Protein AF-A0A9J6E4T1-F1 (afdb_monomer)

Mean predicted aligned error: 8.27 Å

Foldseek 3Di:
DWDWDDDDPDTDTDDPDFDFFEADQQQRDTRDYVVPDPCNVWGADQAARHTPDDPDDDGQGAEPQPRDRHGHPDPPDPSRTDDDVVVVVVVVD

Secondary structure (DSSP, 8-state):
--EEEEETTEEEEEPPP-PBPPB-TTT--BSS-GGG-S-TT--B-TTT--BS--TT-------TTT--SS-TT-TT-GGGBPPPHHHHHTTT-

Sequence (93 aa):
MAIYVRNGGILLRCTLYRKQVDICHCCGRLGHRMDVYPKPKDYVCRGCDAPNPGLNHQCFPHSKLSGGAHRTGDHNCRAKYKTPHIVTKRQWE

Solvent-accessible surface area (backbone atoms only — not comparable to full-atom values): 5866 Å² total; per-residue (Å²): 139,82,49,70,47,74,60,86,96,44,79,42,82,47,75,84,87,71,57,60,65,39,56,15,74,25,75,62,44,75,77,40,48,49,93,74,46,95,60,72,86,48,44,31,38,64,30,52,63,42,72,70,59,60,98,84,56,92,72,63,34,39,14,88,66,72,70,42,87,36,41,52,76,36,91,84,47,71,59,36,49,54,81,54,67,74,62,59,57,65,74,78,109

pLDDT: mean 83.49, std 8.64, range [49.78, 91.56]

Structure (mmCIF, N/CA/C/O backbone):
data_AF-A0A9J6E4T1-F1
#
_entry.id   AF-A0A9J6E4T1-F1
#
loop_
_atom_site.group_PDB
_atom_site.id
_atom_site.type_symbol
_atom_site.label_atom_id
_atom_site.label_alt_id
_atom_site.label_comp_id
_atom_site.label_asym_id
_atom_site.label_entity_id
_atom_site.label_seq_id
_atom_site.pdbx_PDB_ins_code
_atom_site.Cartn_x
_atom_site.Cartn_y
_atom_site.Cartn_z
_atom_site.occupancy
_atom_site.B_iso_or_equiv
_atom_site.auth_seq_id
_atom_site.auth_comp_id
_atom_site.auth_asym_id
_atom_site.auth_atom_id
_atom_site.pdbx_PDB_model_num
ATOM 1 N N . MET A 1 1 ? -4.369 -10.305 22.158 1.00 55.28 1 MET A N 1
ATOM 2 C CA . MET A 1 1 ? -5.736 -9.844 22.481 1.00 55.28 1 MET A CA 1
ATOM 3 C C . MET A 1 1 ? -6.570 -9.818 21.211 1.00 55.28 1 MET A C 1
ATOM 5 O O . MET A 1 1 ? -6.199 -9.118 20.276 1.00 55.28 1 MET A O 1
ATOM 9 N N . ALA A 1 2 ? -7.633 -10.615 21.145 1.00 69.44 2 ALA A N 1
ATOM 10 C CA . ALA A 1 2 ? -8.626 -10.545 20.076 1.00 69.44 2 ALA A CA 1
ATOM 11 C C . ALA A 1 2 ? -9.885 -9.888 20.651 1.00 69.44 2 ALA A C 1
ATOM 13 O O . ALA A 1 2 ? -10.313 -10.260 21.740 1.00 69.44 2 ALA A O 1
ATOM 14 N N . ILE A 1 3 ? -10.425 -8.893 19.949 1.00 84.31 3 ILE A N 1
ATOM 15 C CA . ILE A 1 3 ? -11.683 -8.239 20.317 1.00 84.31 3 ILE A CA 1
ATOM 16 C C . ILE A 1 3 ? -12.791 -9.012 19.606 1.00 84.31 3 ILE A C 1
ATOM 18 O O . ILE A 1 3 ? -12.620 -9.372 18.443 1.00 84.31 3 ILE A O 1
ATOM 22 N N . TYR A 1 4 ? -13.901 -9.286 20.281 1.00 88.62 4 TYR A N 1
ATOM 23 C CA . TYR A 1 4 ? -15.063 -9.933 19.677 1.00 88.62 4 TYR A CA 1
ATOM 24 C C . TYR A 1 4 ? -16.275 -9.020 19.827 1.00 88.62 4 TYR A C 1
ATOM 26 O O . TYR A 1 4 ? -16.484 -8.454 20.898 1.00 88.62 4 TYR A O 1
ATOM 34 N N . VAL A 1 5 ? -17.062 -8.874 18.763 1.00 89.38 5 VAL A N 1
ATOM 35 C CA . VAL A 1 5 ? -18.323 -8.123 18.777 1.00 89.38 5 VAL A CA 1
ATOM 36 C C . VAL A 1 5 ? -19.465 -9.110 18.583 1.00 89.38 5 VAL A C 1
ATOM 38 O O . VAL A 1 5 ? -1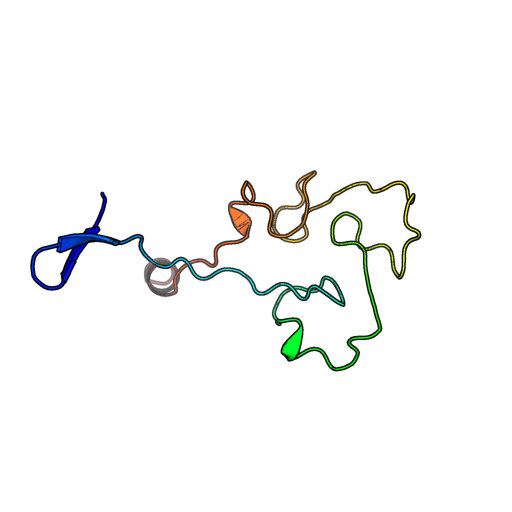9.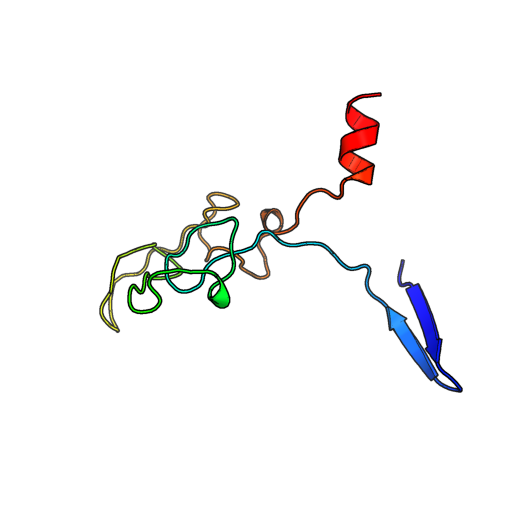422 -9.957 17.689 1.00 89.38 5 VAL A O 1
ATOM 41 N N . ARG A 1 6 ? -20.480 -9.026 19.445 1.00 91.25 6 ARG A N 1
ATOM 42 C CA . ARG A 1 6 ? -21.700 -9.826 19.323 1.00 91.25 6 ARG A CA 1
ATOM 43 C C . ARG A 1 6 ? -22.644 -9.136 18.342 1.00 91.25 6 ARG A C 1
ATOM 45 O O . ARG A 1 6 ? -23.019 -7.991 18.568 1.00 91.25 6 ARG A O 1
ATOM 52 N N . ASN A 1 7 ? -23.032 -9.838 17.281 1.00 86.25 7 ASN A N 1
ATOM 53 C CA . ASN A 1 7 ? -24.053 -9.391 16.338 1.00 86.25 7 ASN A CA 1
ATOM 54 C C . ASN A 1 7 ? -25.178 -10.434 16.308 1.00 86.25 7 ASN A C 1
ATOM 56 O O . ASN A 1 7 ? -25.035 -11.500 15.705 1.00 86.25 7 ASN A O 1
ATOM 60 N N . GLY A 1 8 ? -26.260 -10.169 17.043 1.00 89.44 8 GLY A N 1
ATOM 61 C CA . GLY A 1 8 ? -27.301 -11.164 17.309 1.00 89.44 8 GLY A CA 1
ATOM 62 C C . GL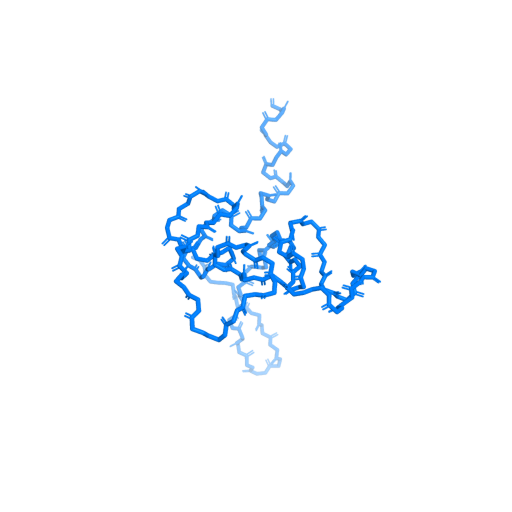Y A 1 8 ? -26.758 -12.359 18.104 1.00 89.44 8 GLY A C 1
ATOM 63 O O . GLY A 1 8 ? -26.150 -12.183 19.161 1.00 89.44 8 GLY A O 1
ATOM 64 N N . GLY A 1 9 ? -26.962 -13.574 17.584 1.00 91.31 9 GLY A N 1
ATOM 65 C CA . GLY A 1 9 ? -26.493 -14.826 18.196 1.00 91.31 9 GLY A CA 1
ATOM 66 C C . GLY A 1 9 ? -25.040 -15.212 17.884 1.00 91.31 9 GLY A C 1
ATOM 67 O O . GLY A 1 9 ? -24.577 -16.239 18.371 1.00 91.31 9 GLY A O 1
ATOM 68 N N . ILE A 1 10 ? -24.313 -14.425 17.078 1.00 91.06 10 ILE A N 1
ATOM 69 C CA . ILE A 1 10 ? -22.968 -14.775 16.592 1.00 91.06 10 ILE A CA 1
ATOM 70 C C . ILE A 1 10 ? -21.913 -13.853 17.217 1.00 91.06 10 ILE A C 1
ATOM 72 O O . ILE A 1 10 ? -22.095 -12.636 17.306 1.00 91.06 10 ILE A O 1
ATOM 76 N N . LEU A 1 11 ? -20.783 -14.435 17.631 1.00 91.56 11 LEU A N 1
ATOM 77 C CA . LEU A 1 11 ? -19.579 -13.706 18.034 1.00 91.56 11 LEU A CA 1
ATOM 78 C C . LEU A 1 11 ? -18.630 -13.571 16.840 1.00 91.56 11 LEU A C 1
ATOM 80 O O . LEU A 1 11 ? -18.081 -14.558 16.355 1.00 91.56 11 LEU A O 1
ATOM 84 N N . LEU A 1 12 ? -18.412 -12.341 16.384 1.00 90.56 12 LEU A N 1
ATOM 85 C CA . LEU A 1 12 ? -17.496 -12.032 15.290 1.00 90.56 12 LEU A CA 1
ATOM 86 C C . LEU A 1 12 ? -16.147 -11.594 15.852 1.00 90.56 12 LEU A C 1
ATOM 88 O O . LEU A 1 12 ? -16.075 -10.708 16.704 1.00 90.56 12 LEU A O 1
ATOM 92 N N . ARG A 1 13 ? -15.060 -12.196 15.359 1.00 89.56 13 ARG A N 1
ATOM 93 C CA . ARG A 1 13 ? -13.699 -11.770 15.695 1.00 89.56 13 ARG A CA 1
ATOM 94 C C . ARG A 1 13 ? -13.384 -10.462 14.977 1.00 89.56 13 ARG A C 1
ATOM 96 O O . ARG A 1 13 ? -13.335 -10.416 13.752 1.00 89.56 13 ARG A O 1
ATOM 103 N N . CYS A 1 14 ? -13.093 -9.423 15.743 1.00 84.81 14 CYS A N 1
ATOM 104 C CA . CYS A 1 14 ? -12.707 -8.115 15.244 1.00 84.81 14 CYS A CA 1
ATOM 105 C C . CYS A 1 14 ? -11.197 -7.911 15.379 1.00 84.81 14 CYS A C 1
ATOM 107 O O . CYS A 1 14 ? -10.595 -8.075 16.445 1.00 84.81 14 CYS A O 1
ATOM 109 N N . THR A 1 15 ? -10.573 -7.508 14.278 1.00 80.81 15 THR A N 1
ATOM 110 C CA . THR A 1 15 ? -9.197 -7.012 14.266 1.00 80.81 15 THR A CA 1
ATOM 111 C C . THR A 1 15 ? -9.213 -5.495 14.253 1.00 80.81 15 THR A C 1
ATOM 113 O O . THR A 1 15 ? -9.928 -4.898 13.450 1.00 80.81 15 THR A O 1
ATOM 116 N N . LEU A 1 16 ? -8.401 -4.867 15.107 1.00 78.88 16 LEU A N 1
ATOM 117 C CA . LEU A 1 16 ? -8.231 -3.416 15.075 1.00 78.88 16 LEU A CA 1
ATOM 118 C C . LEU A 1 16 ? -7.750 -2.986 13.690 1.00 78.88 16 LEU A C 1
ATOM 120 O O . LEU A 1 16 ? -6.747 -3.499 13.184 1.00 78.88 16 LEU A O 1
ATOM 124 N N . TYR A 1 17 ? -8.461 -2.029 13.101 1.00 82.19 17 TYR A N 1
ATOM 125 C CA . TYR A 1 17 ? -8.061 -1.437 11.838 1.00 82.19 17 TYR A CA 1
ATOM 126 C C . TYR A 1 17 ? -6.696 -0.759 11.990 1.00 82.19 17 TYR A C 1
ATOM 128 O O . TYR A 1 17 ? -6.474 0.039 12.902 1.00 82.19 17 TYR A O 1
ATOM 136 N N . ARG A 1 18 ? -5.773 -1.071 11.079 1.00 83.56 18 ARG A N 1
ATOM 137 C CA . ARG A 1 18 ? -4.462 -0.424 10.994 1.00 83.56 18 ARG A CA 1
ATOM 138 C C . ARG A 1 18 ? -4.392 0.337 9.687 1.00 83.56 18 ARG A C 1
ATOM 140 O O . ARG A 1 18 ? -4.353 -0.275 8.620 1.00 83.56 18 ARG A O 1
ATOM 147 N N . LYS A 1 19 ? -4.370 1.667 9.781 1.00 87.25 19 LYS A N 1
ATOM 148 C CA . LYS A 1 19 ? -4.267 2.536 8.608 1.00 87.25 19 LYS A CA 1
ATOM 149 C C . LYS A 1 19 ? -2.960 2.240 7.878 1.00 87.25 19 LYS A C 1
ATOM 151 O O . LYS A 1 19 ? -1.897 2.251 8.494 1.00 87.25 19 LYS A O 1
ATOM 156 N N . GLN A 1 20 ? -3.045 1.971 6.582 1.00 89.50 20 GLN A N 1
ATOM 157 C CA . GLN A 1 20 ? -1.876 1.732 5.740 1.00 89.50 20 GLN A CA 1
ATOM 158 C C . GLN A 1 20 ? -1.479 3.010 4.994 1.00 89.50 20 GLN A C 1
ATOM 160 O O . GLN A 1 20 ? -2.253 3.967 4.912 1.00 89.50 20 GLN A O 1
ATOM 165 N N . VAL A 1 21 ? -0.243 3.053 4.506 1.00 90.00 21 VAL A N 1
ATOM 166 C CA . VAL A 1 21 ? 0.209 4.064 3.549 1.00 90.00 21 VAL A CA 1
ATOM 167 C C . VAL A 1 21 ? -0.446 3.777 2.206 1.00 90.00 21 VAL A C 1
ATOM 169 O O . VAL A 1 21 ? -0.348 2.665 1.694 1.00 90.00 21 VAL A O 1
ATOM 172 N N . ASP A 1 22 ? -1.126 4.778 1.654 1.00 90.06 22 ASP A N 1
ATOM 173 C CA . ASP A 1 22 ? -1.7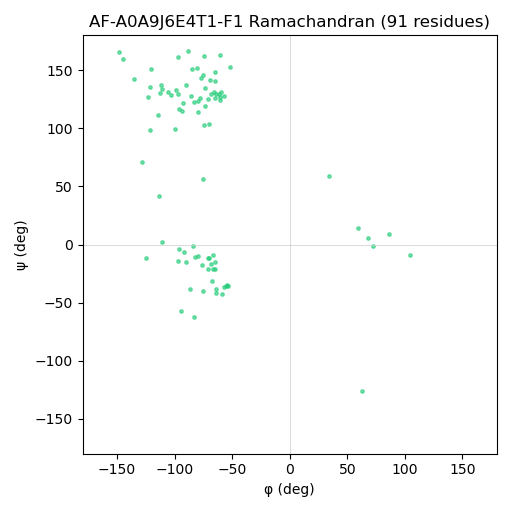33 4.683 0.332 1.00 90.06 22 ASP A CA 1
ATOM 174 C C . ASP A 1 22 ? -0.639 4.551 -0.730 1.00 90.06 22 ASP A C 1
ATOM 176 O O . ASP A 1 22 ? 0.339 5.301 -0.718 1.00 90.06 22 ASP A O 1
ATOM 180 N N . ILE A 1 23 ? -0.794 3.582 -1.628 1.00 89.06 23 ILE A N 1
ATOM 181 C CA . ILE A 1 23 ? 0.136 3.309 -2.723 1.00 89.06 23 ILE A CA 1
ATOM 182 C C . ILE A 1 23 ? -0.660 3.390 -4.018 1.00 89.06 23 ILE A C 1
ATOM 184 O O . ILE A 1 23 ? -1.666 2.695 -4.186 1.00 89.06 23 ILE A O 1
ATOM 188 N N . CYS A 1 24 ? -0.196 4.199 -4.962 1.00 89.69 24 CYS A N 1
ATOM 189 C CA . CYS A 1 24 ? -0.808 4.250 -6.274 1.00 89.69 24 CYS A CA 1
ATOM 190 C C . CYS A 1 24 ? -0.333 3.074 -7.129 1.00 89.69 24 CYS A C 1
ATOM 192 O O . CYS A 1 24 ? 0.862 2.917 -7.373 1.00 89.69 24 CYS A O 1
ATOM 194 N N . HIS A 1 25 ? -1.264 2.267 -7.636 1.00 85.56 25 HIS A N 1
ATOM 195 C CA . HIS A 1 25 ? -0.934 1.134 -8.506 1.00 85.56 25 HIS A CA 1
ATOM 196 C C . HIS A 1 25 ? -0.652 1.514 -9.970 1.00 85.56 25 HIS A C 1
ATOM 198 O O . HIS A 1 25 ? -0.154 0.664 -10.701 1.00 85.56 25 HIS A O 1
ATOM 204 N N . CYS A 1 26 ? -0.916 2.762 -10.376 1.00 87.75 26 CYS A N 1
ATOM 205 C CA . CYS A 1 26 ? -0.493 3.301 -11.675 1.00 87.75 26 CYS A CA 1
ATOM 206 C C . CYS A 1 26 ? 0.952 3.805 -11.619 1.00 87.75 26 CYS A C 1
ATOM 208 O O . CYS A 1 26 ? 1.825 3.253 -12.276 1.00 87.75 26 CYS A O 1
ATOM 210 N N . CYS A 1 27 ? 1.222 4.820 -10.789 1.00 87.12 27 CYS A N 1
ATOM 211 C CA . CYS A 1 27 ? 2.515 5.511 -10.764 1.00 87.12 27 CYS A CA 1
ATOM 212 C C . CYS A 1 27 ? 3.497 5.013 -9.693 1.00 87.12 27 CYS A C 1
ATOM 214 O O . CYS A 1 27 ? 4.607 5.533 -9.591 1.00 87.12 27 CYS A O 1
ATOM 216 N N . GLY A 1 28 ? 3.090 4.067 -8.841 1.00 86.38 28 GLY A N 1
ATOM 217 C CA . GLY A 1 28 ? 3.936 3.492 -7.790 1.00 86.38 28 GLY A CA 1
ATOM 218 C C . GLY A 1 28 ? 4.296 4.457 -6.654 1.00 86.38 28 GLY A C 1
ATOM 219 O O . GLY A 1 28 ? 5.119 4.117 -5.803 1.00 86.38 28 GLY A O 1
ATOM 220 N N . ARG A 1 29 ? 3.747 5.679 -6.626 1.00 87.31 29 ARG A N 1
ATOM 221 C CA . ARG A 1 29 ? 4.032 6.673 -5.579 1.00 87.31 29 ARG A CA 1
ATOM 222 C C . ARG A 1 29 ? 3.223 6.404 -4.313 1.00 87.31 29 ARG A C 1
ATOM 224 O O . ARG A 1 29 ? 2.129 5.841 -4.358 1.00 87.31 29 ARG A O 1
ATOM 231 N N . LEU A 1 30 ? 3.785 6.825 -3.183 1.00 89.12 30 LEU A N 1
ATOM 232 C CA . LEU A 1 30 ? 3.125 6.793 -1.880 1.00 89.12 30 LEU A CA 1
ATOM 233 C C . LEU A 1 30 ? 2.264 8.052 -1.693 1.00 89.12 30 LEU A C 1
ATOM 235 O O . LEU A 1 30 ? 2.598 9.117 -2.206 1.00 89.12 30 LEU A O 1
ATOM 239 N N . GLY A 1 31 ? 1.188 7.938 -0.916 1.00 88.38 31 GLY A N 1
ATOM 240 C CA . GLY A 1 31 ? 0.378 9.065 -0.447 1.00 88.38 31 GLY A CA 1
ATOM 241 C C . GLY A 1 31 ? -0.967 9.254 -1.146 1.00 88.38 31 GLY A C 1
ATOM 242 O O . GLY A 1 31 ? -1.782 10.027 -0.654 1.00 88.38 31 GLY A O 1
ATOM 243 N N . HIS A 1 32 ? -1.241 8.533 -2.235 1.00 89.94 32 HIS A N 1
ATOM 244 C CA . HIS A 1 32 ? -2.542 8.577 -2.901 1.00 89.94 32 HIS A CA 1
ATOM 245 C C . HIS A 1 32 ? -2.938 7.217 -3.474 1.00 89.94 32 HIS A C 1
ATOM 247 O O . HIS A 1 32 ? -2.102 6.342 -3.706 1.00 89.94 32 HIS A O 1
ATOM 253 N N . ARG A 1 33 ? -4.239 7.050 -3.713 1.00 87.75 33 ARG A N 1
ATOM 254 C CA . ARG A 1 33 ? -4.803 5.855 -4.343 1.00 87.75 33 ARG A CA 1
ATOM 255 C C . ARG A 1 33 ? -4.808 5.996 -5.867 1.00 87.75 33 ARG A C 1
ATOM 257 O O . ARG A 1 33 ? -4.586 7.079 -6.413 1.00 87.75 33 ARG A O 1
ATOM 264 N N . MET A 1 34 ? -5.035 4.881 -6.554 1.00 86.81 34 MET A N 1
ATOM 265 C CA . MET A 1 34 ? -5.096 4.822 -8.018 1.00 86.81 34 MET A CA 1
ATOM 266 C C . MET A 1 34 ? -6.263 5.638 -8.589 1.00 86.81 34 MET A C 1
ATOM 268 O O . MET A 1 34 ? -6.080 6.323 -9.585 1.00 86.81 34 MET A O 1
ATOM 272 N N . ASP A 1 35 ? -7.420 5.622 -7.927 1.00 86.31 35 ASP A N 1
ATOM 273 C CA . ASP A 1 35 ? -8.634 6.347 -8.331 1.00 86.31 35 ASP A CA 1
ATOM 274 C C . ASP A 1 35 ? -8.484 7.876 -8.297 1.00 86.31 35 ASP A C 1
ATOM 276 O O . ASP A 1 35 ? -9.196 8.580 -9.002 1.00 86.31 35 ASP A O 1
ATOM 280 N N . VAL A 1 36 ? -7.516 8.389 -7.534 1.00 87.19 36 VAL A N 1
ATOM 281 C CA . VAL A 1 36 ? -7.208 9.827 -7.445 1.00 87.19 36 VAL A CA 1
ATOM 282 C C . VAL A 1 36 ? -6.133 10.237 -8.464 1.00 87.19 36 VAL A C 1
ATOM 284 O O . VAL A 1 36 ? -5.803 11.414 -8.594 1.00 87.19 36 VAL A O 1
ATOM 287 N N . TYR A 1 37 ? -5.524 9.282 -9.176 1.00 86.50 37 TYR A N 1
ATOM 288 C CA . TYR A 1 37 ? -4.379 9.579 -10.028 1.00 86.50 37 TYR A CA 1
ATOM 289 C C . TYR A 1 37 ? -4.798 10.237 -11.357 1.00 86.50 37 TYR A C 1
ATOM 291 O O . TYR A 1 37 ? -5.570 9.638 -12.104 1.00 86.50 37 TYR A O 1
ATOM 299 N N . PRO A 1 38 ? -4.243 11.411 -11.725 1.00 85.88 38 PRO A N 1
ATOM 300 C CA . PRO A 1 38 ? -4.673 12.136 -12.927 1.00 85.88 38 PRO A CA 1
ATOM 301 C C . PRO A 1 38 ? -4.370 11.443 -14.266 1.00 85.88 38 PRO A C 1
ATOM 303 O O . PRO A 1 38 ? -4.975 11.789 -15.277 1.00 85.88 38 PRO A O 1
ATOM 306 N N . LYS A 1 39 ? -3.411 10.502 -14.309 1.00 85.06 39 LYS A N 1
ATOM 307 C CA . LYS A 1 39 ? -2.922 9.864 -15.549 1.00 85.06 39 LYS A CA 1
ATOM 308 C C . LYS A 1 39 ? -2.947 8.330 -15.471 1.00 85.06 39 LYS A C 1
ATOM 310 O O . LYS A 1 39 ? -1.901 7.694 -15.426 1.00 85.06 39 LYS A O 1
ATOM 315 N N . PRO A 1 40 ? -4.119 7.679 -15.486 1.00 75.75 40 PRO A N 1
ATOM 316 C CA . PRO A 1 40 ? -4.228 6.237 -15.234 1.00 75.75 40 PRO A CA 1
ATOM 317 C C . PRO A 1 40 ? -3.543 5.337 -16.279 1.00 75.75 40 PRO A C 1
ATOM 319 O O . PRO A 1 40 ? -3.339 4.155 -16.015 1.00 75.75 40 PRO A O 1
ATOM 322 N N . LYS A 1 41 ? -3.190 5.879 -17.453 1.00 79.75 41 LYS A N 1
ATOM 323 C CA . LYS A 1 41 ? -2.501 5.151 -18.531 1.00 79.75 41 LYS A CA 1
ATOM 324 C C . LYS A 1 41 ? -1.008 4.939 -18.265 1.00 79.75 41 LYS A C 1
ATOM 326 O O . LYS A 1 41 ? -0.413 4.065 -18.888 1.00 79.75 41 LYS A O 1
ATOM 331 N N . ASP A 1 42 ? -0.422 5.700 -17.344 1.00 80.88 42 ASP A N 1
ATOM 332 C CA . ASP A 1 42 ? 0.970 5.520 -16.951 1.00 80.88 42 ASP A CA 1
ATOM 333 C C . ASP A 1 42 ? 1.051 4.345 -15.969 1.00 80.88 42 ASP A C 1
ATOM 335 O O . ASP A 1 42 ? 0.505 4.400 -14.863 1.00 80.88 42 ASP A O 1
ATOM 339 N N . TYR A 1 43 ? 1.711 3.265 -16.389 1.00 84.06 43 TYR A N 1
ATOM 340 C CA . TYR A 1 43 ? 1.933 2.075 -15.573 1.00 84.06 43 TYR A CA 1
ATOM 341 C C . TYR A 1 43 ? 3.409 1.940 -15.210 1.00 84.06 43 TYR A C 1
ATOM 343 O O . TYR A 1 43 ? 4.282 2.044 -16.074 1.00 84.06 43 TYR A O 1
ATOM 351 N N . VAL A 1 44 ? 3.691 1.655 -13.941 1.00 89.00 44 VAL A N 1
ATOM 352 C CA . VAL A 1 44 ? 5.030 1.295 -13.463 1.00 89.00 44 VAL A CA 1
ATOM 353 C C . VAL A 1 44 ? 5.027 -0.092 -12.827 1.00 89.00 44 VAL A C 1
ATOM 355 O O . VAL A 1 44 ? 4.033 -0.530 -12.238 1.00 89.00 44 VAL A O 1
ATOM 358 N N . CYS A 1 45 ? 6.161 -0.791 -12.890 1.00 87.88 45 CYS A N 1
ATOM 359 C CA . CYS A 1 45 ? 6.315 -2.038 -12.148 1.00 87.88 45 CYS A CA 1
ATOM 360 C C . CYS A 1 45 ? 6.246 -1.781 -10.640 1.00 87.88 45 CYS A C 1
ATOM 362 O O . CYS A 1 45 ? 7.001 -0.992 -10.086 1.00 87.88 45 CYS A O 1
ATOM 364 N N . ARG A 1 46 ? 5.402 -2.539 -9.939 1.00 85.19 46 ARG A N 1
ATOM 365 C CA . ARG A 1 46 ? 5.250 -2.459 -8.473 1.00 85.19 46 ARG A CA 1
ATOM 366 C C . ARG A 1 46 ? 6.444 -3.003 -7.677 1.00 85.19 46 ARG A C 1
ATOM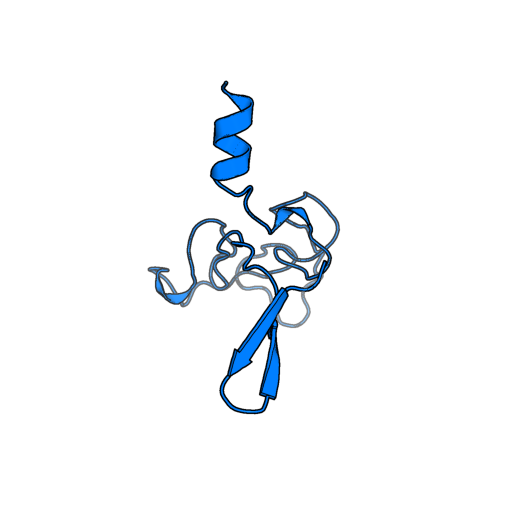 368 O O . ARG A 1 46 ? 6.474 -2.876 -6.453 1.00 85.19 46 ARG A O 1
ATOM 375 N N . GLY A 1 47 ? 7.359 -3.697 -8.348 1.00 86.06 47 GLY A N 1
ATOM 376 C CA . GLY A 1 47 ? 8.572 -4.240 -7.750 1.00 86.06 47 GLY A CA 1
ATOM 377 C C . GLY A 1 47 ? 9.756 -3.299 -7.913 1.00 86.06 47 GLY A C 1
ATOM 378 O O . GLY A 1 47 ? 10.366 -2.934 -6.918 1.00 86.06 47 GLY A O 1
ATOM 379 N N . CYS A 1 48 ? 10.087 -2.937 -9.151 1.00 86.62 48 CYS A N 1
ATOM 380 C CA . CYS A 1 48 ? 11.303 -2.188 -9.470 1.00 86.62 48 CYS A CA 1
ATOM 381 C C . CYS A 1 48 ? 11.062 -0.750 -9.945 1.00 86.62 48 CYS A C 1
ATOM 383 O O . CYS A 1 48 ? 12.022 -0.082 -10.310 1.00 86.62 48 CYS A O 1
ATOM 385 N N . ASP A 1 49 ? 9.810 -0.283 -9.987 1.00 86.69 49 ASP A N 1
ATOM 386 C CA . ASP A 1 49 ? 9.429 1.064 -10.438 1.00 86.69 49 ASP A CA 1
ATOM 387 C C . ASP A 1 49 ? 9.817 1.413 -11.879 1.00 86.69 49 ASP A C 1
ATOM 389 O O . ASP A 1 49 ? 9.718 2.568 -12.294 1.00 86.69 49 ASP A O 1
ATOM 393 N N . ALA A 1 50 ? 10.190 0.406 -12.673 1.00 86.94 50 ALA A N 1
ATOM 394 C CA . ALA A 1 50 ? 10.448 0.575 -14.093 1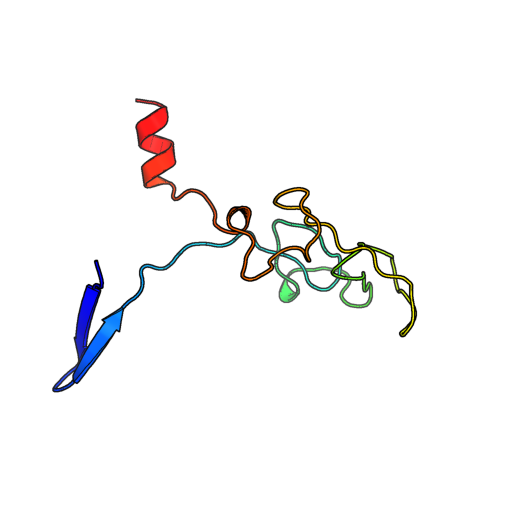.00 86.94 50 ALA A CA 1
ATOM 395 C C . ALA A 1 50 ? 9.180 1.089 -14.809 1.00 86.94 50 ALA A C 1
ATOM 397 O O . ALA A 1 50 ? 8.098 0.520 -14.603 1.00 86.94 50 ALA A O 1
ATOM 398 N N . PRO A 1 51 ? 9.286 2.145 -15.637 1.00 87.56 51 PRO A N 1
ATOM 399 C CA . PRO A 1 51 ? 8.162 2.677 -16.396 1.00 87.56 51 PRO A CA 1
ATOM 400 C C . PRO A 1 51 ? 7.804 1.747 -17.557 1.00 87.56 51 PRO A C 1
ATOM 402 O O . PRO A 1 51 ? 8.688 1.285 -18.273 1.00 87.56 51 PRO A O 1
ATOM 405 N N . ASN A 1 52 ? 6.505 1.487 -17.726 1.00 84.69 52 ASN A N 1
ATOM 406 C CA . ASN A 1 52 ? 5.910 0.617 -18.745 1.00 84.69 52 ASN A CA 1
ATOM 407 C C . ASN A 1 52 ? 6.776 -0.604 -19.121 1.00 84.69 52 ASN A C 1
ATOM 409 O O . ASN A 1 52 ? 7.198 -0.746 -20.273 1.00 84.69 52 ASN A O 1
ATOM 413 N N . PRO A 1 53 ? 7.108 -1.467 -18.150 1.00 84.19 53 PRO A N 1
ATOM 414 C CA . PRO A 1 53 ? 8.022 -2.552 -18.415 1.00 84.19 53 PRO A CA 1
ATOM 415 C C . PRO A 1 53 ? 7.307 -3.675 -19.167 1.00 84.19 53 PRO A C 1
ATOM 417 O O . PRO A 1 53 ? 6.145 -3.985 -18.899 1.00 84.19 53 PRO A O 1
ATOM 420 N N . GLY A 1 54 ? 8.025 -4.320 -20.087 1.00 83.50 54 GLY A N 1
ATOM 421 C CA . GLY A 1 54 ? 7.521 -5.497 -20.791 1.00 83.50 54 GLY A CA 1
ATOM 422 C C . GLY A 1 54 ? 7.184 -6.654 -19.841 1.00 83.50 54 GLY A C 1
ATOM 423 O O . GLY A 1 54 ? 7.646 -6.708 -18.695 1.00 83.50 54 GLY A O 1
ATOM 424 N N . LEU A 1 55 ? 6.402 -7.616 -20.343 1.00 78.94 55 LEU A N 1
ATOM 425 C CA . LEU A 1 55 ? 5.919 -8.769 -19.569 1.00 78.94 55 LEU A CA 1
ATOM 426 C C . LEU A 1 55 ? 7.057 -9.556 -18.886 1.00 78.94 55 LEU A C 1
ATOM 428 O O . LEU A 1 55 ? 6.898 -10.017 -17.762 1.00 78.94 55 LEU A O 1
ATOM 432 N N . ASN A 1 56 ? 8.214 -9.645 -19.553 1.00 82.75 56 ASN A N 1
ATOM 433 C CA . ASN A 1 56 ? 9.398 -10.395 -19.124 1.00 82.75 56 ASN A CA 1
ATOM 434 C C . ASN A 1 56 ? 10.587 -9.475 -18.803 1.00 82.75 56 ASN A C 1
ATOM 436 O O . ASN A 1 56 ? 11.718 -9.747 -19.201 1.00 82.75 56 ASN A O 1
ATOM 440 N N . HIS A 1 57 ? 10.349 -8.349 -18.130 1.00 85.81 57 HIS A N 1
ATOM 441 C CA . HIS A 1 57 ? 11.456 -7.529 -17.640 1.00 85.81 57 HIS A CA 1
ATOM 442 C C . HIS A 1 57 ? 12.113 -8.173 -16.412 1.00 85.81 57 HIS A C 1
ATOM 444 O O . HIS A 1 57 ? 11.445 -8.768 -15.560 1.00 85.81 57 HIS A O 1
ATOM 450 N N . GLN A 1 58 ? 13.428 -8.008 -16.285 1.00 88.19 58 GLN A N 1
ATOM 451 C CA . GLN A 1 58 ? 14.147 -8.417 -15.085 1.00 88.19 58 GLN A CA 1
ATOM 452 C C . GLN A 1 58 ? 13.767 -7.481 -13.930 1.00 88.19 58 GLN A C 1
ATOM 454 O O . GLN A 1 58 ? 14.174 -6.321 -13.876 1.00 88.19 58 GLN A O 1
ATOM 459 N N . CYS A 1 59 ? 12.922 -7.971 -13.024 1.00 87.88 59 CYS A N 1
ATOM 460 C CA . CYS A 1 59 ? 12.415 -7.196 -11.899 1.00 87.88 59 CYS A CA 1
ATOM 461 C C . CYS A 1 59 ? 13.245 -7.460 -10.642 1.00 87.88 59 CYS A C 1
ATOM 463 O O . CYS A 1 59 ? 13.192 -8.555 -10.084 1.00 87.88 59 CYS A O 1
ATOM 465 N N . PHE A 1 60 ? 13.908 -6.424 -10.133 1.00 88.06 60 PHE A N 1
ATOM 466 C CA . PHE A 1 60 ? 14.516 -6.427 -8.803 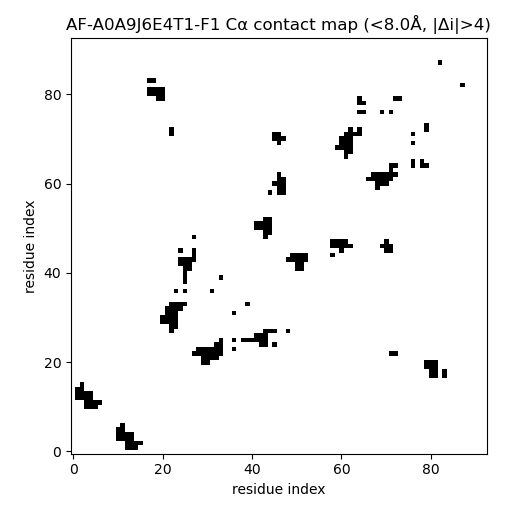1.00 88.06 60 PHE A CA 1
ATOM 467 C C . PHE A 1 60 ? 13.591 -5.690 -7.824 1.00 88.06 60 PHE A C 1
ATOM 469 O O . PHE A 1 60 ? 13.535 -4.456 -7.848 1.00 88.06 60 PHE A O 1
ATOM 476 N N . PRO A 1 61 ? 12.784 -6.412 -7.022 1.00 86.38 61 PRO A N 1
ATOM 477 C CA . PRO A 1 61 ? 11.811 -5.781 -6.149 1.00 86.38 61 PRO A CA 1
ATOM 478 C C . PRO A 1 61 ? 12.501 -5.015 -5.020 1.00 86.38 61 PRO A C 1
ATOM 480 O O . PRO A 1 61 ? 13.319 -5.579 -4.296 1.00 86.38 61 PRO A O 1
ATOM 483 N N . HIS A 1 62 ? 12.116 -3.758 -4.836 1.00 89.12 62 HIS A N 1
ATOM 484 C CA . HIS A 1 62 ? 12.532 -2.943 -3.708 1.00 89.12 62 HIS A CA 1
ATOM 485 C C . HIS A 1 62 ? 11.333 -2.192 -3.121 1.00 89.12 62 HIS A C 1
ATOM 487 O O . HIS A 1 62 ? 10.417 -1.748 -3.817 1.00 89.12 62 HIS A O 1
ATOM 493 N N . SER A 1 63 ? 11.311 -2.079 -1.799 1.00 89.19 63 SER A N 1
ATOM 494 C CA . SER A 1 63 ? 10.215 -1.444 -1.078 1.00 89.19 63 SER A CA 1
ATOM 495 C C . SER A 1 63 ? 10.506 0.029 -0.844 1.00 89.19 63 SER A C 1
ATOM 497 O O . SER A 1 63 ? 11.443 0.359 -0.125 1.00 89.19 63 SER A O 1
ATOM 499 N N . LYS A 1 64 ? 9.643 0.929 -1.320 1.00 86.00 64 LYS A N 1
ATOM 500 C CA . LYS A 1 64 ? 9.736 2.369 -0.999 1.00 86.00 64 LYS A CA 1
ATOM 501 C C . LYS A 1 64 ? 9.434 2.696 0.462 1.00 86.00 64 LYS A C 1
ATOM 503 O O . LYS A 1 64 ? 9.727 3.793 0.918 1.00 86.00 64 LYS A O 1
ATOM 508 N N . LEU A 1 65 ? 8.800 1.770 1.181 1.00 87.50 65 LEU A N 1
ATOM 509 C CA . LEU A 1 65 ? 8.410 1.959 2.581 1.00 87.50 65 LEU A CA 1
ATOM 510 C C . LEU A 1 65 ? 9.536 1.589 3.548 1.00 87.50 65 LEU A C 1
ATOM 512 O O . LEU A 1 65 ? 9.690 2.221 4.584 1.00 87.50 65 LEU A O 1
ATOM 516 N N . SER A 1 66 ? 10.280 0.530 3.230 1.00 85.88 66 SER A N 1
ATOM 517 C CA . SER A 1 66 ? 11.264 -0.086 4.132 1.00 85.88 66 SER A CA 1
ATOM 518 C C . SER A 1 66 ? 12.667 -0.202 3.541 1.00 85.88 66 SER A C 1
ATOM 520 O O . SER A 1 66 ? 13.580 -0.569 4.268 1.00 85.88 66 SER A O 1
ATOM 522 N N . GLY A 1 67 ? 12.845 0.022 2.237 1.00 85.56 67 GLY A N 1
ATOM 523 C CA . GLY A 1 67 ? 14.095 -0.239 1.514 1.00 85.56 67 GLY A CA 1
ATOM 524 C C . GLY A 1 67 ? 14.414 -1.725 1.294 1.00 85.56 67 GLY A C 1
ATOM 525 O O . GLY A 1 67 ? 15.429 -2.045 0.689 1.00 85.56 67 GLY A O 1
AT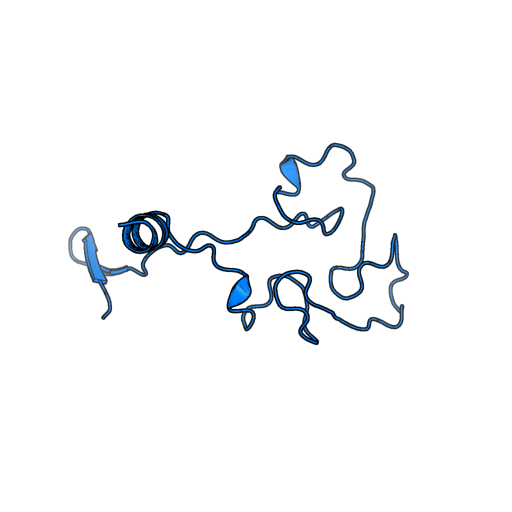OM 526 N N . GLY A 1 68 ? 13.573 -2.648 1.776 1.00 87.56 68 GLY A N 1
ATOM 527 C CA . GLY A 1 68 ? 13.824 -4.092 1.701 1.00 87.56 68 GLY A CA 1
ATOM 528 C C . GLY A 1 68 ? 13.627 -4.697 0.306 1.00 87.56 68 GLY A C 1
ATOM 529 O O . GLY A 1 68 ? 12.923 -4.128 -0.529 1.00 87.56 68 GLY A O 1
ATOM 530 N N . ALA A 1 69 ? 14.182 -5.897 0.093 1.00 88.56 69 ALA A N 1
ATOM 531 C CA . ALA A 1 69 ? 14.091 -6.681 -1.147 1.00 88.56 69 ALA A CA 1
ATOM 532 C C . ALA A 1 69 ? 12.717 -7.364 -1.332 1.00 88.56 69 ALA A C 1
ATOM 534 O O . ALA A 1 69 ? 12.597 -8.584 -1.428 1.00 88.56 69 ALA A O 1
ATOM 535 N N . HIS A 1 70 ? 11.646 -6.574 -1.309 1.00 88.19 70 HIS A N 1
ATOM 536 C CA . HIS A 1 70 ? 10.275 -7.030 -1.518 1.00 88.19 70 HIS A CA 1
ATOM 537 C C . HIS A 1 70 ? 9.446 -5.925 -2.182 1.00 88.19 70 HIS A C 1
ATOM 539 O O . HIS A 1 70 ? 9.842 -4.763 -2.209 1.00 88.19 70 HIS A O 1
ATOM 545 N N . ARG A 1 71 ? 8.265 -6.268 -2.709 1.00 87.25 71 ARG A N 1
ATOM 546 C CA . ARG A 1 71 ? 7.375 -5.289 -3.358 1.00 87.25 71 ARG A CA 1
ATOM 547 C C . ARG A 1 71 ? 6.872 -4.250 -2.350 1.00 87.25 71 ARG A C 1
ATOM 549 O O . ARG A 1 71 ? 6.663 -4.554 -1.170 1.00 87.25 71 ARG A O 1
ATOM 556 N N . THR A 1 72 ? 6.635 -3.026 -2.810 1.00 86.50 72 THR A N 1
ATOM 557 C CA . THR A 1 72 ? 6.054 -1.978 -1.959 1.00 86.50 72 THR A CA 1
ATOM 558 C C . THR A 1 72 ? 4.624 -2.367 -1.560 1.00 86.50 72 THR A C 1
ATOM 560 O O . THR A 1 72 ? 3.796 -2.669 -2.416 1.00 86.50 72 THR A O 1
ATOM 563 N N . GLY A 1 73 ? 4.334 -2.378 -0.254 1.00 81.56 73 GLY A N 1
ATOM 564 C CA . GLY A 1 73 ? 3.027 -2.785 0.283 1.00 81.56 73 GLY A CA 1
ATOM 565 C C . GLY A 1 73 ? 2.862 -4.288 0.527 1.00 81.56 73 GLY A C 1
ATOM 566 O O . GLY A 1 73 ? 1.757 -4.729 0.841 1.00 81.56 73 GLY A O 1
ATOM 567 N N . ASP A 1 74 ? 3.943 -5.069 0.418 1.00 87.75 74 ASP A N 1
ATOM 568 C CA . ASP A 1 74 ? 3.924 -6.513 0.671 1.00 87.75 74 ASP A CA 1
ATOM 569 C C . ASP A 1 74 ? 3.306 -6.878 2.038 1.00 87.75 74 ASP A C 1
ATOM 571 O O . ASP A 1 74 ? 3.343 -6.107 3.009 1.00 87.75 74 ASP A O 1
ATOM 575 N N . HIS A 1 75 ? 2.733 -8.081 2.142 1.00 83.69 75 HIS A N 1
ATOM 576 C CA . HIS A 1 75 ? 2.161 -8.576 3.393 1.00 83.69 75 HIS A CA 1
ATOM 577 C C . HIS A 1 75 ? 3.169 -8.560 4.547 1.00 83.69 75 HIS A C 1
ATOM 579 O O . HIS A 1 75 ? 2.795 -8.170 5.657 1.00 83.69 75 HIS A O 1
ATOM 585 N N . ASN A 1 76 ? 4.437 -8.843 4.248 1.00 84.88 76 ASN A N 1
ATOM 586 C CA . ASN A 1 76 ? 5.536 -8.883 5.205 1.00 84.88 76 ASN A CA 1
ATOM 587 C C . ASN A 1 76 ? 6.125 -7.499 5.528 1.00 84.88 76 ASN A C 1
ATOM 589 O O . ASN A 1 76 ? 6.878 -7.356 6.494 1.00 84.88 76 ASN A O 1
ATOM 593 N N . CYS A 1 77 ? 5.759 -6.450 4.784 1.00 86.81 77 CYS A N 1
ATOM 594 C CA . CYS A 1 77 ? 6.235 -5.098 5.048 1.00 86.81 77 CYS A CA 1
ATOM 595 C C . CYS A 1 77 ? 5.537 -4.505 6.279 1.00 86.81 77 CYS A C 1
ATOM 597 O O . CYS A 1 77 ? 4.397 -4.044 6.205 1.00 86.81 77 CYS A O 1
ATOM 599 N N . ARG A 1 78 ? 6.226 -4.463 7.424 1.00 86.38 78 ARG A N 1
ATOM 600 C CA . ARG A 1 78 ? 5.703 -3.798 8.633 1.00 86.38 78 ARG A CA 1
ATOM 601 C C . ARG A 1 78 ? 5.597 -2.278 8.466 1.00 86.38 78 ARG A C 1
ATOM 603 O O . ARG A 1 78 ? 4.668 -1.683 9.002 1.00 86.38 78 ARG A O 1
ATOM 610 N N . ALA A 1 79 ? 6.482 -1.681 7.666 1.00 86.50 79 ALA A N 1
ATOM 611 C CA . ALA A 1 79 ? 6.516 -0.241 7.394 1.00 86.50 79 ALA A CA 1
ATOM 612 C C . ALA A 1 79 ? 5.298 0.278 6.603 1.00 86.50 79 ALA A C 1
ATOM 614 O O . ALA A 1 79 ? 5.111 1.484 6.479 1.00 86.50 79 ALA A O 1
ATOM 615 N N . LYS A 1 80 ? 4.433 -0.607 6.086 1.00 87.69 80 LYS A N 1
ATOM 616 C CA . LYS A 1 80 ? 3.202 -0.189 5.400 1.00 87.69 80 LYS A CA 1
ATOM 617 C C . LYS A 1 80 ? 2.147 0.395 6.330 1.00 87.69 80 LYS A C 1
ATOM 619 O O . LYS A 1 80 ? 1.244 1.075 5.855 1.00 87.69 80 LYS A O 1
ATOM 624 N N . TYR A 1 81 ? 2.206 0.095 7.624 1.00 89.31 81 TYR A N 1
ATOM 625 C CA . TYR A 1 81 ? 1.236 0.599 8.588 1.00 89.31 81 TYR A CA 1
ATOM 626 C C . TYR A 1 81 ? 1.672 1.976 9.085 1.00 89.31 81 TYR A C 1
ATOM 628 O O . TYR A 1 81 ? 2.797 2.142 9.550 1.00 89.31 81 TYR A O 1
ATOM 636 N N . LYS A 1 82 ? 0.773 2.961 9.013 1.00 85.25 82 LYS A N 1
ATOM 637 C CA . LYS A 1 82 ? 0.999 4.287 9.593 1.00 85.25 82 LYS A CA 1
ATOM 638 C C . LYS A 1 82 ? 0.997 4.179 11.114 1.00 85.25 82 LYS A C 1
ATOM 640 O O . LYS A 1 82 ? 0.159 3.477 11.689 1.00 85.25 82 LYS A O 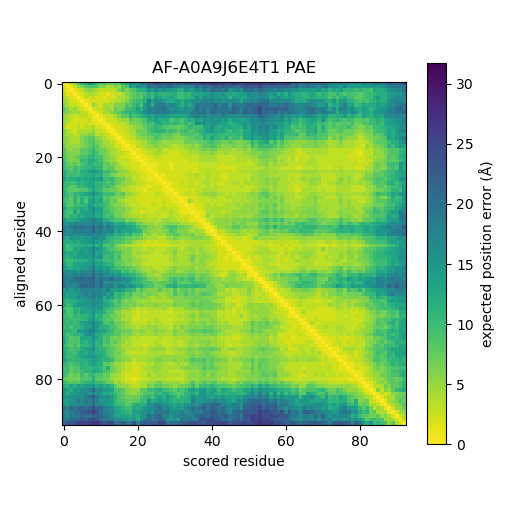1
ATOM 645 N N . THR A 1 83 ? 1.882 4.931 11.760 1.00 79.62 83 THR A N 1
ATOM 646 C CA . THR A 1 83 ? 1.821 5.124 13.208 1.00 79.62 83 THR A CA 1
ATOM 647 C C . THR A 1 83 ? 0.479 5.777 13.553 1.00 79.62 83 THR A C 1
ATOM 649 O O . THR A 1 83 ? 0.139 6.811 12.971 1.00 79.62 83 THR A O 1
ATOM 652 N N . PRO A 1 84 ? -0.334 5.175 14.435 1.00 74.69 84 PRO A N 1
ATOM 653 C CA . PRO A 1 84 ? -1.602 5.770 14.827 1.00 74.69 84 PRO A CA 1
ATOM 654 C C . PRO A 1 84 ? -1.351 7.082 15.575 1.00 74.69 84 PRO A C 1
ATOM 656 O O . PRO A 1 84 ? -0.449 7.164 16.405 1.00 74.69 84 PRO A O 1
ATOM 659 N N . HIS A 1 85 ? -2.190 8.087 15.322 1.00 68.06 85 HIS A N 1
ATOM 660 C CA . HIS A 1 85 ? -2.032 9.437 15.874 1.00 68.06 85 HIS A CA 1
ATOM 661 C C . HIS A 1 85 ? -1.920 9.466 17.411 1.00 68.06 85 HIS A C 1
ATOM 663 O O . HIS A 1 85 ? -1.139 10.237 17.959 1.00 68.06 85 HIS A O 1
ATOM 669 N N . ILE A 1 86 ? -2.636 8.566 18.097 1.00 69.00 86 ILE A N 1
ATOM 670 C CA . ILE A 1 86 ? -2.567 8.385 19.556 1.00 69.00 86 ILE A CA 1
ATOM 671 C C . ILE A 1 86 ? -1.149 8.069 20.051 1.00 69.00 86 ILE A C 1
ATOM 673 O O . ILE A 1 86 ? -0.771 8.515 21.129 1.00 69.00 86 ILE A O 1
ATOM 677 N N . VAL A 1 87 ? -0.370 7.303 19.281 1.00 66.38 87 VAL A N 1
ATOM 678 C CA . VAL A 1 87 ? 1.018 6.977 19.634 1.00 66.38 87 VAL A CA 1
ATOM 679 C C . VAL A 1 87 ? 1.912 8.184 19.386 1.00 66.38 87 VAL A C 1
ATOM 681 O O . VAL A 1 87 ? 2.755 8.482 20.219 1.00 66.38 87 VAL A O 1
ATOM 684 N N . THR A 1 88 ? 1.692 8.911 18.288 1.00 64.69 88 THR A N 1
ATOM 685 C CA . THR A 1 88 ? 2.474 10.109 17.965 1.00 64.69 88 THR A CA 1
ATOM 686 C C . THR A 1 88 ? 2.286 11.218 19.005 1.00 64.69 88 THR A C 1
ATOM 688 O O . THR A 1 88 ? 3.270 11.805 19.433 1.00 64.69 88 THR A O 1
ATOM 691 N N . LYS A 1 89 ? 1.052 11.456 19.484 1.00 66.75 89 LYS A N 1
ATOM 692 C CA . LYS A 1 89 ? 0.768 12.478 20.509 1.00 66.75 89 LYS A CA 1
ATOM 693 C C . LYS A 1 89 ? 1.551 12.249 21.811 1.00 66.75 89 LYS A C 1
ATOM 695 O O . LYS A 1 89 ? 2.109 13.192 22.348 1.00 66.75 89 LYS A O 1
ATOM 700 N N . ARG A 1 90 ? 1.642 10.995 22.267 1.00 60.75 90 ARG A N 1
ATOM 701 C CA . ARG A 1 90 ? 2.328 10.607 23.515 1.00 60.75 90 ARG A CA 1
ATOM 702 C C . ARG A 1 90 ? 3.855 10.721 23.476 1.00 60.75 90 ARG A C 1
ATOM 704 O O . ARG A 1 90 ? 4.477 10.528 24.505 1.00 60.75 90 ARG A O 1
ATOM 711 N N . GLN A 1 91 ? 4.461 10.911 22.304 1.00 62.00 91 GLN A N 1
ATOM 712 C CA . GLN A 1 91 ? 5.917 11.070 22.179 1.00 62.00 91 GLN A CA 1
ATOM 713 C C . GLN A 1 91 ? 6.366 12.533 22.280 1.00 62.00 91 GLN A C 1
ATOM 715 O O . GLN A 1 91 ? 7.559 12.785 22.413 1.00 62.00 91 GLN A O 1
ATOM 720 N N . TRP A 1 92 ? 5.431 13.478 22.150 1.00 53.69 92 TRP A N 1
ATOM 721 C CA . TRP A 1 92 ? 5.692 14.916 22.253 1.00 53.69 92 TRP A CA 1
ATOM 722 C C . TRP A 1 92 ? 5.378 15.491 23.641 1.00 53.69 92 TRP A C 1
ATOM 724 O O . TRP A 1 92 ? 5.779 16.617 23.918 1.00 53.69 92 TRP A O 1
ATOM 734 N N . GLU A 1 93 ? 4.653 14.734 24.467 1.00 49.78 93 GLU A N 1
ATOM 735 C CA . GLU A 1 93 ? 4.419 14.988 25.897 1.00 49.78 93 GLU A CA 1
ATOM 736 C C . GLU A 1 93 ? 5.505 14.287 26.723 1.00 49.78 93 GLU A C 1
ATOM 738 O O . GLU A 1 93 ? 6.005 14.917 27.680 1.00 49.78 93 GLU A O 1
#

Organism: Rhipicephalus microplus (NCBI:txid6941)

Radius of gyration: 17.9 Å; Cα contacts (8 Å, |Δi|>4): 133; chains: 1; bounding box: 42×30×47 Å